Protein AF-A0A133ZDY9-F1 (afdb_monomer)

pLDDT: mean 77.93, std 20.75, range [31.44, 96.62]

Radius of gyration: 23.64 Å; Cα contacts (8 Å, |Δi|>4): 27; chains: 1; bounding box: 68×59×55 Å

Secondary structure (DSSP, 8-state):
---------------S---S-PPP----HHHHHHHHHHHTT-----HHHHHHHHHHHHHHHHHHHHHHHHHHHHHHHHHHHHHHHHHHTT--S--HHHHHHHHHHHHHH--SSS-HHHHHHHHHHHHHHHHH-

Solvent-accessible surface area (backbone atoms only — not comparable to full-atom values): 8402 Å² total; per-residue (Å²): 134,87,87,86,83,78,83,81,91,76,83,85,90,82,85,84,75,94,73,91,72,89,75,73,86,74,80,58,64,75,58,49,57,55,51,51,32,46,74,70,64,77,49,83,73,56,75,68,56,50,54,52,49,52,53,54,52,47,54,52,47,55,53,50,52,55,51,48,54,51,52,51,50,53,54,33,52,53,47,51,53,50,48,56,51,30,58,76,67,75,45,72,91,75,56,70,69,62,52,50,55,49,51,53,50,52,63,74,67,63,85,60,95,65,54,70,69,57,49,50,52,54,51,51,50,52,54,50,53,44,73,75,107

Sequence (133 aa):
MAVQHTDKTQQNDACTGEACAPRPYTKNEHDAALRDAVVAGTSTPDAATCQQLLATWRESIDTIDTQLVYLLGERCRFSLAIRAIKQQLEQGIFDAAREEEIFEHIAAVNNTPFDATQLESIFKAILRASKEA

Mean predicted aligned error: 11.65 Å

Structure (mmCIF, N/CA/C/O backbone):
data_AF-A0A133ZDY9-F1
#
_entry.id   AF-A0A133ZDY9-F1
#
loop_
_atom_site.group_PDB
_atom_site.id
_atom_site.type_symbol
_atom_site.label_atom_id
_atom_site.label_alt_id
_atom_site.label_comp_id
_atom_site.label_asym_id
_atom_site.label_entity_id
_atom_site.label_seq_id
_atom_site.pdbx_PDB_ins_code
_atom_site.Cartn_x
_atom_site.Cartn_y
_atom_site.Cartn_z
_atom_site.occupancy
_atom_site.B_iso_or_equiv
_atom_site.auth_seq_id
_atom_site.auth_comp_id
_atom_site.auth_asym_id
_atom_site.auth_atom_id
_atom_site.pdbx_PDB_model_num
ATOM 1 N N . MET A 1 1 ? -48.855 -48.300 1.718 1.00 41.94 1 MET A N 1
ATOM 2 C CA . MET A 1 1 ? -48.929 -47.174 0.764 1.00 41.94 1 MET A CA 1
ATOM 3 C C . MET A 1 1 ? -47.642 -46.385 0.905 1.00 41.94 1 MET A C 1
ATOM 5 O O . MET A 1 1 ? -47.309 -45.997 2.015 1.00 41.94 1 MET A O 1
ATOM 9 N N . ALA A 1 2 ? -46.853 -46.326 -0.166 1.00 38.53 2 ALA A N 1
ATOM 10 C CA . ALA A 1 2 ? -45.474 -45.856 -0.149 1.00 38.53 2 ALA A CA 1
ATOM 11 C C . ALA A 1 2 ? -45.410 -44.323 -0.095 1.00 38.53 2 ALA A C 1
ATOM 13 O O . ALA A 1 2 ? -46.000 -43.652 -0.937 1.00 38.53 2 ALA A O 1
ATOM 14 N N . VAL A 1 3 ? -44.672 -43.787 0.877 1.00 41.19 3 VAL A N 1
ATOM 15 C CA . VAL A 1 3 ? -44.259 -42.381 0.898 1.00 41.19 3 VAL A CA 1
ATOM 16 C C . VAL A 1 3 ? -42.945 -42.304 0.130 1.00 41.19 3 VAL A C 1
ATOM 18 O O . VAL A 1 3 ? -41.902 -42.713 0.630 1.00 41.19 3 VAL A O 1
ATOM 21 N N . GLN A 1 4 ? -43.009 -41.837 -1.114 1.00 36.59 4 GLN A N 1
ATOM 22 C CA . GLN A 1 4 ? -41.829 -41.438 -1.871 1.00 36.59 4 GLN A CA 1
ATOM 23 C C . GLN A 1 4 ? -41.676 -39.924 -1.719 1.00 36.59 4 GLN A C 1
ATOM 25 O O . GLN A 1 4 ? -42.421 -39.140 -2.300 1.00 36.59 4 GLN A O 1
ATOM 30 N N . HIS A 1 5 ? -40.728 -39.521 -0.881 1.00 40.75 5 HIS A N 1
ATOM 31 C CA . HIS A 1 5 ? -40.105 -38.205 -0.922 1.00 40.75 5 HIS A CA 1
ATOM 32 C C . HIS A 1 5 ? -38.621 -38.451 -1.141 1.00 40.75 5 HIS A C 1
ATOM 34 O O . HIS A 1 5 ? -37.904 -38.803 -0.213 1.00 40.75 5 HIS A O 1
ATOM 40 N N . THR A 1 6 ? -38.175 -38.297 -2.380 1.00 39.22 6 THR A N 1
ATOM 41 C CA . THR A 1 6 ? -36.838 -37.769 -2.642 1.00 39.22 6 THR A CA 1
ATOM 42 C C . THR A 1 6 ? -36.980 -36.782 -3.784 1.00 39.22 6 THR A C 1
ATOM 44 O O . THR A 1 6 ? -37.444 -37.107 -4.877 1.00 39.22 6 THR A O 1
ATOM 47 N N . ASP A 1 7 ? -36.705 -35.542 -3.409 1.00 36.34 7 ASP A N 1
ATOM 48 C CA . ASP A 1 7 ? -36.753 -34.335 -4.206 1.00 36.34 7 ASP A CA 1
ATOM 49 C C . ASP A 1 7 ? -35.727 -34.423 -5.340 1.00 36.34 7 ASP A C 1
ATOM 51 O O . ASP A 1 7 ? -34.602 -34.896 -5.151 1.00 36.34 7 ASP A O 1
ATOM 55 N N . LYS A 1 8 ? -36.149 -34.025 -6.538 1.00 36.38 8 LYS A N 1
ATOM 56 C CA . LYS A 1 8 ? -35.326 -34.056 -7.743 1.00 36.38 8 LYS A CA 1
ATOM 57 C C . LYS A 1 8 ? -34.408 -32.845 -7.712 1.00 36.38 8 LYS A C 1
ATOM 59 O O . LYS A 1 8 ? -34.815 -31.731 -8.020 1.00 36.38 8 LYS A O 1
ATOM 64 N N . THR A 1 9 ? -33.145 -33.090 -7.405 1.00 40.62 9 THR A N 1
ATOM 65 C CA . THR A 1 9 ? -32.047 -32.150 -7.613 1.00 40.62 9 THR A CA 1
ATOM 66 C C . THR A 1 9 ? -31.884 -31.867 -9.107 1.00 40.62 9 THR A C 1
ATOM 68 O O . THR A 1 9 ? -31.185 -32.599 -9.799 1.00 40.62 9 THR A O 1
ATOM 71 N N . GLN A 1 10 ? -32.525 -30.813 -9.615 1.00 41.53 10 GLN A N 1
ATOM 72 C CA . GLN A 1 10 ? -32.032 -30.039 -10.757 1.00 41.53 10 GLN A CA 1
ATOM 73 C C . GLN A 1 10 ? -32.850 -28.753 -10.917 1.00 41.53 10 GLN A C 1
ATOM 75 O O . GLN A 1 10 ? -34.033 -28.836 -11.220 1.00 41.53 10 GLN A O 1
ATOM 80 N N . GLN A 1 11 ? -32.226 -27.587 -10.718 1.00 34.94 11 GLN A N 1
ATOM 81 C CA . GLN A 1 11 ? -32.153 -26.526 -11.731 1.00 34.94 11 GLN A CA 1
ATOM 82 C C . GLN A 1 11 ? -31.288 -25.375 -11.188 1.00 34.94 11 GLN A C 1
ATOM 84 O O . GLN A 1 11 ? -31.630 -24.730 -10.200 1.00 34.94 11 GLN A O 1
ATOM 89 N N . ASN A 1 12 ? -30.159 -25.145 -11.852 1.00 35.47 12 ASN A N 1
ATOM 90 C CA . ASN A 1 12 ? -29.359 -23.932 -11.731 1.00 35.47 12 ASN A CA 1
ATOM 91 C C . ASN A 1 12 ? -29.876 -22.889 -12.743 1.00 35.47 12 ASN A C 1
ATOM 93 O O . ASN A 1 12 ? -30.615 -23.251 -13.658 1.00 35.47 12 ASN A O 1
ATOM 97 N N . ASP A 1 13 ? -29.378 -21.656 -12.597 1.00 33.06 13 ASP A N 1
ATOM 98 C CA . ASP A 1 13 ? -29.515 -20.465 -13.460 1.00 33.06 13 ASP A CA 1
ATOM 99 C C . ASP A 1 13 ? -30.714 -19.554 -13.151 1.00 33.06 13 ASP A C 1
ATOM 101 O O . ASP A 1 13 ? -31.843 -20.007 -13.027 1.00 33.06 13 ASP A O 1
ATOM 105 N N . ALA A 1 14 ? -30.592 -18.231 -13.053 1.00 34.59 14 ALA A N 1
ATOM 106 C CA . ALA A 1 14 ? -29.473 -17.290 -13.069 1.00 34.59 14 ALA A CA 1
ATOM 107 C C . ALA A 1 14 ? -30.055 -15.910 -12.671 1.00 34.59 14 ALA A C 1
ATOM 109 O O . ALA A 1 14 ? -31.271 -15.726 -12.655 1.00 34.59 14 ALA A O 1
ATOM 110 N N . CYS A 1 15 ? -29.173 -14.939 -12.425 1.00 34.34 15 CYS A N 1
ATOM 111 C CA . CYS A 1 15 ? -29.439 -13.502 -12.256 1.00 34.34 15 CYS A CA 1
ATOM 112 C C . CYS A 1 15 ? -29.826 -12.997 -10.855 1.00 34.34 15 CYS A C 1
ATOM 114 O O . CYS A 1 15 ? -30.960 -12.605 -10.596 1.00 34.34 15 CYS A O 1
ATOM 116 N N . THR A 1 16 ? -28.801 -12.771 -10.027 1.00 31.44 16 THR A N 1
ATOM 117 C CA . THR A 1 16 ? -28.751 -11.573 -9.171 1.00 31.44 16 THR A CA 1
ATOM 118 C C . THR A 1 16 ? -27.417 -10.851 -9.364 1.00 31.44 16 THR A C 1
ATOM 120 O O . THR A 1 16 ? -26.416 -11.207 -8.754 1.00 31.44 16 THR A O 1
ATOM 123 N N . GLY A 1 17 ? -27.428 -9.843 -10.241 1.00 34.88 17 GLY A N 1
ATOM 124 C CA . GLY A 1 17 ? -26.593 -8.643 -10.136 1.00 34.88 17 GLY A CA 1
ATOM 125 C C . GLY A 1 17 ? -25.074 -8.810 -10.176 1.00 34.88 17 GLY A C 1
ATOM 126 O O . GLY A 1 17 ? -24.400 -8.465 -9.212 1.00 34.88 17 GLY A O 1
ATOM 127 N N . GLU A 1 18 ? -24.518 -9.206 -11.321 1.00 41.38 18 GLU A N 1
ATOM 128 C CA . GLU A 1 18 ? -23.157 -8.799 -11.691 1.00 41.38 18 GLU A CA 1
ATOM 129 C C . GLU A 1 18 ? -23.152 -7.302 -12.028 1.00 41.38 18 GLU A C 1
ATOM 131 O O . GLU A 1 18 ? -23.325 -6.900 -13.175 1.00 41.38 18 GLU A O 1
ATOM 136 N N . ALA A 1 19 ? -22.982 -6.456 -11.016 1.00 46.28 19 ALA A N 1
ATOM 137 C CA . ALA A 1 19 ? -22.595 -5.068 -11.216 1.00 46.28 19 ALA A CA 1
ATOM 138 C C . ALA A 1 19 ? -21.772 -4.578 -10.019 1.00 46.28 19 ALA A C 1
ATOM 140 O O . ALA A 1 19 ? -22.228 -4.637 -8.881 1.00 46.28 19 ALA A O 1
ATOM 141 N N . CYS A 1 20 ? -20.598 -4.018 -10.330 1.00 40.88 20 CYS A N 1
ATOM 142 C CA . CYS A 1 20 ? -19.741 -3.206 -9.458 1.00 40.88 20 CYS A CA 1
ATOM 143 C C . CYS A 1 20 ? -18.645 -3.926 -8.642 1.00 40.88 20 CYS A C 1
ATOM 145 O O . CYS A 1 20 ? -18.591 -3.800 -7.427 1.00 40.88 20 CYS A O 1
ATOM 147 N N . ALA A 1 21 ? -17.717 -4.613 -9.316 1.00 44.31 21 ALA A N 1
ATOM 148 C CA . ALA A 1 21 ? -16.303 -4.644 -8.911 1.00 44.31 21 ALA A CA 1
ATOM 149 C C . ALA A 1 21 ? -15.444 -5.165 -10.081 1.00 44.31 21 ALA A C 1
ATOM 151 O O . ALA A 1 21 ? -15.816 -6.183 -10.675 1.00 44.31 21 ALA A O 1
ATOM 152 N N . PRO A 1 22 ? -14.309 -4.534 -10.441 1.00 46.97 22 PRO A N 1
ATOM 153 C CA . PRO A 1 22 ? -13.343 -5.190 -11.316 1.00 46.97 22 PRO A CA 1
ATOM 154 C C . PRO A 1 22 ? -12.856 -6.484 -10.637 1.00 46.97 22 PRO A C 1
ATOM 156 O O . PRO A 1 22 ? -12.295 -6.455 -9.542 1.00 46.97 22 PRO A O 1
ATOM 159 N N . ARG A 1 23 ? -13.128 -7.633 -11.269 1.00 44.25 23 ARG A N 1
ATOM 160 C CA . ARG A 1 23 ? -12.601 -8.954 -10.880 1.00 44.25 23 ARG A CA 1
ATOM 161 C C . ARG A 1 23 ? -11.057 -8.955 -10.959 1.00 44.25 23 ARG A C 1
ATOM 163 O O . ARG A 1 23 ? -10.497 -8.155 -11.707 1.00 44.25 23 ARG A O 1
ATOM 170 N N . PRO A 1 24 ? -10.373 -9.799 -10.159 1.00 45.81 24 PRO A N 1
ATOM 171 C CA . PRO A 1 24 ? -9.013 -9.554 -9.688 1.00 45.81 24 PRO A CA 1
ATOM 172 C C . PRO A 1 24 ? -7.986 -9.591 -10.814 1.00 45.81 24 PRO A C 1
ATOM 174 O O . PRO A 1 24 ? -8.145 -10.340 -11.775 1.00 45.81 24 PRO A O 1
ATOM 177 N N . TYR A 1 25 ? -6.924 -8.803 -10.624 1.00 50.31 25 TYR A N 1
ATOM 178 C CA . TYR A 1 25 ? -5.672 -8.789 -11.378 1.00 50.31 25 TYR A CA 1
ATOM 179 C C . TYR A 1 25 ? -5.371 -10.152 -12.021 1.00 50.31 25 TYR A C 1
ATOM 181 O O . TYR A 1 25 ? -4.896 -11.084 -11.365 1.00 50.31 25 TYR A O 1
ATOM 189 N N . THR A 1 26 ? -5.694 -10.291 -13.309 1.00 46.59 26 THR A N 1
ATOM 190 C CA . THR A 1 26 ? -5.331 -11.478 -14.075 1.00 46.59 26 THR A CA 1
ATOM 191 C C . THR A 1 26 ? -3.823 -11.446 -14.206 1.00 46.59 26 THR A C 1
ATOM 193 O O . THR A 1 26 ? -3.276 -10.546 -14.844 1.00 46.59 26 THR A O 1
ATOM 196 N N . LYS A 1 27 ? -3.139 -12.408 -13.583 1.00 46.50 27 LYS A N 1
ATOM 197 C CA . LYS A 1 27 ? -1.746 -12.699 -13.903 1.00 46.50 27 LYS A CA 1
ATOM 198 C C . LYS A 1 27 ? -1.684 -12.939 -15.412 1.00 46.50 27 LYS A C 1
ATOM 200 O O . LYS A 1 27 ? -2.041 -14.016 -15.873 1.00 46.50 27 LYS A O 1
ATOM 205 N N . ASN A 1 28 ? -1.275 -11.944 -16.191 1.00 48.59 28 ASN A N 1
ATOM 206 C CA . ASN A 1 28 ? -0.873 -12.191 -17.566 1.00 48.59 28 ASN A CA 1
ATOM 207 C C . ASN A 1 28 ? 0.520 -12.823 -17.471 1.00 48.59 28 ASN A C 1
ATOM 209 O O . ASN A 1 28 ? 1.544 -12.144 -17.510 1.00 48.59 28 ASN A O 1
ATOM 213 N N . GLU A 1 29 ? 0.548 -14.129 -17.192 1.00 49.84 29 GLU A N 1
ATOM 214 C CA . GLU A 1 29 ? 1.764 -14.889 -16.862 1.00 49.84 29 GLU A CA 1
ATOM 215 C C . GLU A 1 29 ? 2.803 -14.823 -17.994 1.00 49.84 29 GLU A C 1
ATOM 217 O O . GLU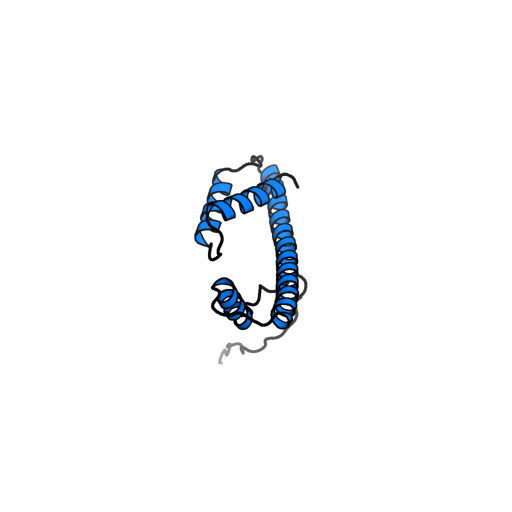 A 1 29 ? 4.005 -14.840 -17.738 1.00 49.84 29 GLU A O 1
ATOM 222 N N . HIS A 1 30 ? 2.343 -14.643 -19.236 1.00 49.44 30 HIS A N 1
ATOM 223 C CA . HIS A 1 30 ? 3.192 -14.474 -20.415 1.00 49.44 30 HIS A CA 1
ATOM 224 C C . HIS A 1 30 ? 3.990 -13.154 -20.413 1.00 49.44 30 HIS A C 1
ATOM 226 O O . HIS A 1 30 ? 5.145 -13.150 -20.837 1.00 49.44 30 HIS A O 1
ATOM 232 N N . ASP A 1 31 ? 3.435 -12.060 -19.877 1.00 61.53 31 ASP A N 1
ATOM 233 C CA . ASP A 1 31 ? 4.123 -10.759 -19.798 1.00 61.53 31 ASP A CA 1
ATOM 234 C C . ASP A 1 31 ? 5.086 -10.684 -18.605 1.00 61.53 31 ASP A C 1
ATOM 236 O O . ASP A 1 31 ? 6.036 -9.898 -18.609 1.00 61.53 31 ASP A O 1
ATOM 240 N N . ALA A 1 32 ? 4.846 -11.498 -17.570 1.00 70.44 32 ALA A N 1
ATOM 241 C CA . ALA A 1 32 ? 5.687 -11.555 -16.379 1.00 70.44 32 ALA A CA 1
ATOM 242 C C . ALA A 1 32 ? 7.094 -12.072 -16.712 1.00 70.44 32 ALA A C 1
ATOM 244 O O . ALA A 1 32 ? 8.076 -11.433 -16.352 1.00 70.44 32 ALA A O 1
ATOM 245 N N . ALA A 1 33 ? 7.201 -13.146 -17.501 1.00 74.56 33 ALA A N 1
ATOM 246 C CA . ALA A 1 33 ? 8.493 -13.721 -17.878 1.00 74.56 33 ALA A CA 1
ATOM 247 C C . ALA A 1 33 ? 9.370 -12.753 -18.695 1.00 74.56 33 ALA A C 1
ATOM 249 O O . ALA A 1 33 ? 10.575 -12.665 -18.463 1.00 74.56 33 ALA A O 1
ATOM 250 N N . LEU A 1 34 ? 8.778 -11.999 -19.632 1.00 78.38 34 LEU A N 1
ATOM 251 C CA . LEU A 1 34 ? 9.511 -10.995 -20.412 1.00 78.38 34 LEU A CA 1
ATOM 252 C C . LEU A 1 34 ? 9.949 -9.815 -19.537 1.00 78.38 34 LEU A C 1
ATOM 254 O O . LEU A 1 34 ? 11.078 -9.343 -19.655 1.00 78.38 34 LEU A O 1
ATOM 258 N N . ARG A 1 35 ? 9.075 -9.352 -18.637 1.00 84.75 35 ARG A N 1
ATOM 259 C CA . ARG A 1 35 ? 9.400 -8.303 -17.664 1.00 84.75 35 ARG A CA 1
ATOM 260 C C . ARG A 1 35 ? 10.576 -8.718 -16.782 1.00 84.75 35 ARG A C 1
ATO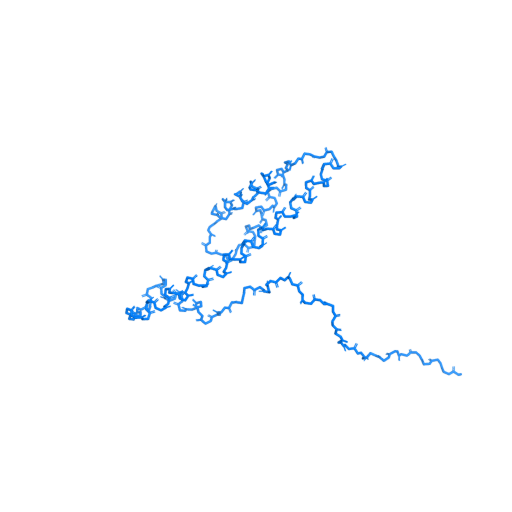M 262 O O . ARG A 1 35 ? 11.528 -7.953 -16.653 1.00 84.75 35 ARG A O 1
ATOM 269 N N . ASP A 1 36 ? 10.544 -9.938 -16.253 1.00 83.88 36 ASP A N 1
ATOM 270 C CA . ASP A 1 36 ? 11.602 -10.487 -15.403 1.00 83.88 36 ASP A CA 1
ATOM 271 C C . ASP A 1 36 ? 12.921 -10.641 -16.175 1.00 83.88 36 ASP A C 1
ATOM 273 O O . ASP A 1 36 ? 13.983 -10.270 -15.674 1.00 83.88 36 ASP A O 1
ATOM 277 N N . ALA A 1 37 ? 12.866 -11.108 -17.428 1.00 82.25 37 ALA A N 1
ATOM 278 C CA . ALA A 1 37 ? 14.040 -11.243 -18.291 1.00 82.25 37 ALA A CA 1
ATOM 279 C C . ALA A 1 37 ? 14.708 -9.894 -18.613 1.00 82.25 37 ALA A C 1
ATOM 281 O O . ALA A 1 37 ? 15.943 -9.811 -18.623 1.00 82.25 37 ALA A O 1
ATOM 282 N N . VAL A 1 38 ? 13.907 -8.841 -18.835 1.00 85.00 38 VAL A N 1
ATOM 283 C CA . VAL A 1 38 ? 14.385 -7.466 -19.054 1.00 85.00 38 VAL A CA 1
ATOM 284 C C . VAL A 1 38 ? 15.005 -6.894 -17.778 1.00 85.00 38 VAL A C 1
ATOM 286 O O . VAL A 1 38 ? 16.089 -6.319 -17.848 1.00 85.00 38 VAL A O 1
ATOM 289 N N . VAL A 1 39 ? 14.385 -7.100 -16.610 1.00 84.56 39 VAL A N 1
ATOM 290 C CA . VAL A 1 39 ? 14.948 -6.681 -15.311 1.00 84.56 39 VAL A CA 1
ATOM 291 C C . VAL A 1 39 ? 16.274 -7.392 -15.023 1.00 84.56 39 VAL A C 1
ATOM 293 O O . VAL A 1 39 ? 17.225 -6.762 -14.566 1.00 84.56 39 VAL A O 1
ATOM 296 N N . ALA A 1 40 ? 16.372 -8.684 -15.343 1.00 83.69 40 ALA A N 1
ATOM 297 C CA . ALA A 1 40 ? 17.595 -9.470 -15.195 1.00 83.69 40 ALA A CA 1
ATOM 298 C C . ALA A 1 40 ? 18.675 -9.150 -16.253 1.00 83.69 40 ALA A C 1
ATOM 300 O O . ALA A 1 40 ? 19.776 -9.695 -16.182 1.00 83.69 40 ALA A O 1
ATOM 301 N N . GLY A 1 41 ? 18.378 -8.309 -17.254 1.00 80.75 41 GLY A N 1
ATOM 302 C CA . GLY A 1 41 ? 19.303 -7.963 -18.341 1.00 80.75 41 GLY A CA 1
ATOM 303 C C . GLY A 1 41 ? 19.607 -9.115 -19.308 1.00 80.75 41 GLY A C 1
ATOM 304 O O . GLY A 1 41 ? 20.545 -9.033 -20.095 1.00 80.75 41 GLY A O 1
ATOM 305 N N . THR A 1 42 ? 18.824 -10.195 -19.256 1.00 76.06 42 THR A N 1
ATOM 306 C CA . THR A 1 42 ? 19.022 -11.413 -20.069 1.00 76.06 42 THR A CA 1
ATOM 307 C C . THR A 1 42 ? 18.398 -11.317 -21.463 1.00 76.06 42 THR A C 1
ATOM 309 O O . THR A 1 42 ? 18.681 -12.142 -22.330 1.00 76.06 42 THR A O 1
ATOM 312 N N . SER A 1 43 ? 17.594 -10.280 -21.703 1.00 73.88 43 SER A N 1
ATOM 313 C CA . SER A 1 43 ? 17.038 -9.930 -23.007 1.00 73.88 43 SER A CA 1
ATOM 314 C C . SER A 1 43 ? 17.276 -8.451 -23.303 1.00 73.88 43 SER A C 1
ATOM 316 O O . SER A 1 43 ? 16.874 -7.595 -22.516 1.00 73.88 43 SER A O 1
ATOM 318 N N . THR A 1 44 ? 17.873 -8.144 -24.455 1.00 75.25 44 THR A N 1
ATOM 319 C CA . THR A 1 44 ? 18.011 -6.776 -24.978 1.00 75.25 44 THR A CA 1
ATOM 320 C C . THR A 1 44 ? 17.210 -6.651 -26.277 1.00 75.25 44 THR A C 1
ATOM 322 O O . THR A 1 44 ? 17.731 -7.013 -27.337 1.00 75.25 44 THR A O 1
ATOM 325 N N . PRO A 1 45 ? 15.940 -6.200 -26.218 1.00 80.19 45 PRO A N 1
ATOM 326 C CA . PRO A 1 45 ? 15.150 -5.934 -27.415 1.00 80.19 45 PRO A CA 1
ATOM 327 C C . PRO A 1 45 ? 15.743 -4.773 -28.222 1.00 80.19 45 PRO A C 1
ATOM 329 O O . PRO A 1 45 ? 16.514 -3.962 -27.703 1.00 80.19 45 PRO A O 1
ATOM 332 N N . ASP A 1 46 ? 15.350 -4.660 -29.490 1.00 89.69 46 ASP A N 1
ATOM 333 C CA . ASP A 1 46 ? 15.666 -3.476 -30.286 1.00 89.69 46 ASP A CA 1
ATOM 334 C C . ASP A 1 46 ? 14.955 -2.212 -29.749 1.00 89.69 46 ASP A C 1
ATOM 336 O O . ASP A 1 46 ? 14.054 -2.264 -28.905 1.00 89.69 46 ASP A O 1
ATOM 340 N N . ALA A 1 47 ? 15.380 -1.039 -30.226 1.00 88.50 47 ALA A N 1
ATOM 341 C CA . ALA A 1 47 ? 14.856 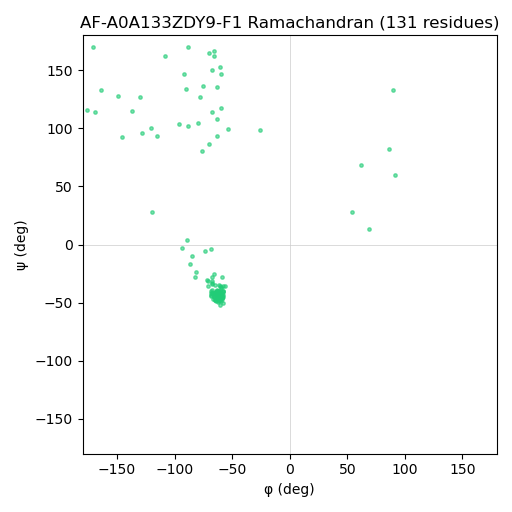0.237 -29.738 1.00 88.50 47 ALA A CA 1
ATOM 342 C C . ALA A 1 47 ? 13.344 0.404 -29.989 1.00 88.50 47 ALA A C 1
ATOM 344 O O . ALA A 1 47 ? 12.652 0.992 -29.158 1.00 88.50 47 ALA A O 1
ATOM 345 N N . ALA A 1 48 ? 12.830 -0.123 -31.105 1.00 88.75 48 ALA A N 1
ATOM 346 C CA . ALA A 1 48 ? 11.412 -0.045 -31.451 1.00 88.75 48 ALA A CA 1
ATOM 347 C C . ALA A 1 48 ? 10.555 -0.899 -30.500 1.00 88.75 48 ALA A C 1
ATOM 349 O O . ALA A 1 48 ? 9.556 -0.421 -29.963 1.00 88.75 48 ALA A O 1
ATOM 350 N N . THR A 1 49 ? 10.996 -2.123 -30.210 1.00 88.31 49 THR A N 1
ATOM 351 C CA . THR A 1 49 ? 10.339 -3.034 -29.268 1.00 88.31 49 THR A CA 1
ATOM 352 C C . THR A 1 49 ? 10.369 -2.466 -27.854 1.00 88.31 49 THR A C 1
ATOM 354 O O . THR A 1 49 ? 9.352 -2.485 -27.166 1.00 88.31 49 THR A O 1
ATOM 357 N N . CYS A 1 50 ? 11.491 -1.879 -27.423 1.00 88.12 50 CYS A N 1
ATOM 358 C CA . CYS A 1 50 ? 11.581 -1.205 -26.126 1.00 88.12 50 CYS A CA 1
ATOM 359 C C . CYS A 1 50 ? 10.556 -0.066 -25.983 1.00 88.12 50 CYS A C 1
ATOM 361 O O . CYS A 1 50 ? 9.945 0.075 -24.924 1.00 88.12 50 CYS A O 1
ATOM 363 N N . GLN A 1 51 ? 10.332 0.729 -27.037 1.00 87.75 51 GLN A N 1
ATOM 364 C CA . GLN A 1 51 ? 9.318 1.792 -27.020 1.00 87.75 51 GLN A CA 1
ATOM 365 C C . GLN A 1 51 ? 7.897 1.230 -26.898 1.00 87.75 51 GLN A C 1
ATOM 367 O O . GLN A 1 51 ? 7.098 1.749 -26.117 1.00 87.75 51 GLN A O 1
ATOM 372 N N . GLN A 1 52 ? 7.592 0.151 -27.619 1.00 87.06 52 GLN A N 1
ATOM 373 C CA . GLN A 1 52 ? 6.288 -0.505 -27.547 1.00 87.06 52 GLN A CA 1
ATOM 374 C C . GLN A 1 52 ? 6.041 -1.167 -26.180 1.00 87.06 52 GLN A C 1
ATOM 376 O O . GLN A 1 52 ? 4.956 -1.024 -25.611 1.00 87.06 52 GLN A O 1
ATOM 381 N N . LEU A 1 53 ? 7.051 -1.837 -25.616 1.00 88.62 53 LEU A N 1
ATOM 382 C CA . LEU A 1 53 ? 6.984 -2.428 -24.276 1.00 88.62 53 LEU A CA 1
ATOM 383 C C . LEU A 1 53 ? 6.787 -1.360 -23.201 1.00 88.62 53 LEU A C 1
ATOM 385 O O . LEU A 1 53 ? 5.948 -1.532 -22.323 1.00 88.62 53 LEU A O 1
ATOM 389 N N . LEU A 1 54 ? 7.498 -0.231 -23.296 1.00 88.75 54 LEU A N 1
ATOM 390 C CA . LEU A 1 54 ? 7.339 0.881 -22.360 1.00 88.75 54 LEU A CA 1
ATOM 391 C C . LEU A 1 54 ? 5.901 1.411 -22.341 1.00 88.75 54 LEU A C 1
ATOM 393 O O . LEU A 1 54 ? 5.355 1.636 -21.263 1.00 88.75 54 LEU A O 1
ATOM 397 N N . ALA A 1 55 ? 5.295 1.618 -23.514 1.00 88.31 55 ALA A N 1
ATOM 398 C CA . ALA A 1 55 ? 3.904 2.059 -23.610 1.00 88.31 55 ALA A CA 1
ATOM 399 C C . ALA A 1 55 ? 2.950 1.028 -22.981 1.00 88.31 55 ALA A C 1
ATOM 401 O O . ALA A 1 55 ? 2.170 1.369 -22.097 1.00 88.31 55 ALA A O 1
ATOM 402 N N . THR A 1 56 ? 3.107 -0.245 -23.348 1.00 87.00 56 THR A N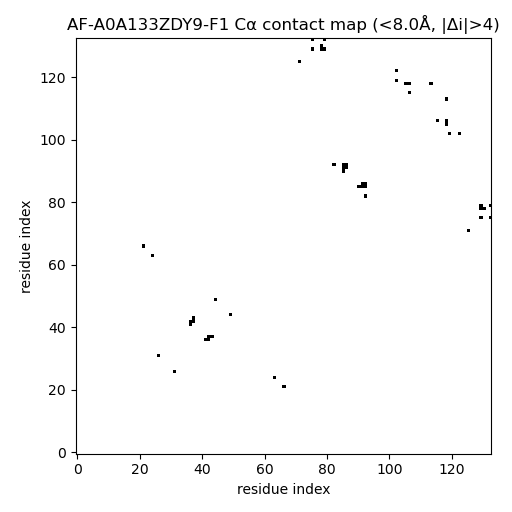 1
ATOM 403 C CA . THR A 1 56 ? 2.265 -1.352 -22.859 1.00 87.00 56 THR A CA 1
ATOM 404 C C . THR A 1 56 ? 2.349 -1.518 -21.338 1.00 87.00 56 THR A C 1
ATOM 406 O O . THR A 1 56 ? 1.343 -1.700 -20.650 1.00 87.00 56 THR A O 1
ATOM 409 N N . TRP A 1 57 ? 3.555 -1.443 -20.772 1.00 89.88 57 TRP A N 1
ATOM 410 C CA . TRP A 1 57 ? 3.747 -1.582 -19.329 1.00 89.88 57 TRP A CA 1
ATOM 411 C C . TRP A 1 57 ? 3.234 -0.371 -18.553 1.00 89.88 57 TRP A C 1
ATOM 413 O O . TRP A 1 57 ? 2.752 -0.546 -17.438 1.00 89.88 57 TRP A O 1
ATOM 423 N N . ARG A 1 58 ? 3.273 0.836 -19.130 1.00 91.25 58 ARG A N 1
ATOM 424 C CA . ARG A 1 58 ? 2.646 2.021 -18.523 1.00 91.25 58 ARG A CA 1
ATOM 425 C C . ARG A 1 58 ? 1.129 1.896 -18.468 1.00 91.25 58 ARG A C 1
ATOM 427 O O . ARG A 1 58 ? 0.568 2.087 -17.400 1.00 91.25 58 ARG A O 1
ATOM 434 N N . GLU A 1 59 ? 0.487 1.459 -19.547 1.00 88.25 59 GLU A N 1
ATOM 435 C CA . GLU A 1 59 ? -0.961 1.189 -19.542 1.00 88.25 59 GLU A CA 1
ATOM 436 C C . GLU A 1 59 ? -1.341 0.104 -18.518 1.00 88.25 59 GLU A C 1
ATOM 438 O O . GLU A 1 59 ? -2.375 0.180 -17.846 1.00 88.25 59 GLU A O 1
ATOM 443 N N . SER A 1 60 ? -0.469 -0.896 -18.351 1.00 87.44 60 SER A N 1
ATOM 444 C CA . SER A 1 60 ? -0.632 -1.921 -17.316 1.00 87.44 60 SER A CA 1
ATOM 445 C C . SER A 1 60 ? -0.553 -1.322 -15.905 1.00 87.44 60 SER A C 1
ATOM 447 O O . SER A 1 60 ? -1.348 -1.700 -15.046 1.00 87.44 60 SER A O 1
ATOM 449 N N . ILE A 1 61 ? 0.367 -0.380 -15.664 1.00 88.69 61 ILE A N 1
ATOM 450 C CA . ILE A 1 61 ? 0.472 0.355 -14.392 1.00 88.69 61 ILE A CA 1
ATOM 451 C C . ILE A 1 61 ? -0.780 1.203 -14.158 1.00 88.69 61 ILE A C 1
ATOM 453 O O . ILE A 1 61 ? -1.393 1.066 -13.107 1.00 88.69 61 ILE A O 1
ATOM 457 N N . ASP A 1 62 ? -1.229 1.983 -15.143 1.00 91.62 62 ASP A N 1
ATOM 458 C CA . ASP A 1 62 ? -2.423 2.834 -15.013 1.00 91.62 62 ASP A CA 1
ATOM 459 C C . ASP A 1 62 ? -3.679 2.012 -14.660 1.00 91.62 62 ASP A C 1
ATOM 461 O O . ASP A 1 62 ? -4.541 2.426 -13.872 1.00 91.62 62 ASP A O 1
ATOM 465 N N . THR A 1 63 ? -3.768 0.796 -15.206 1.00 88.81 63 THR A N 1
ATOM 466 C CA . THR A 1 63 ? -4.832 -0.159 -14.878 1.00 88.81 63 THR A CA 1
ATOM 467 C C . THR A 1 63 ? -4.752 -0.620 -13.420 1.00 88.81 63 THR A C 1
ATOM 469 O O . THR A 1 63 ? -5.776 -0.665 -12.734 1.00 88.81 63 THR A O 1
ATOM 472 N N . ILE A 1 64 ? -3.552 -0.947 -12.926 1.00 90.44 64 ILE A N 1
ATOM 473 C CA . ILE A 1 64 ? -3.325 -1.315 -11.519 1.00 90.44 64 ILE A CA 1
ATOM 474 C C . ILE A 1 64 ? -3.656 -0.135 -10.606 1.00 90.44 64 ILE A C 1
ATOM 476 O O . ILE A 1 64 ? -4.372 -0.313 -9.623 1.00 90.44 64 ILE A O 1
ATOM 480 N N . ASP A 1 65 ? -3.201 1.066 -10.944 1.00 93.44 65 ASP A N 1
ATOM 481 C CA . ASP A 1 65 ? -3.420 2.274 -10.150 1.00 93.44 65 ASP A CA 1
ATOM 482 C C . ASP A 1 65 ? -4.913 2.584 -10.013 1.00 93.44 65 ASP A C 1
ATOM 484 O O . ASP A 1 65 ? -5.399 2.881 -8.919 1.00 93.44 65 ASP A O 1
ATOM 488 N N . THR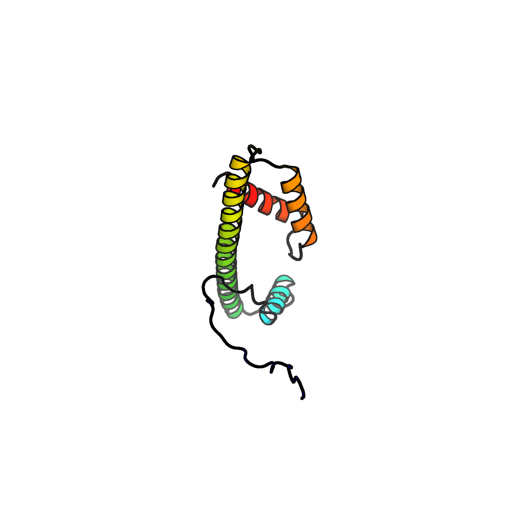 A 1 66 ? -5.679 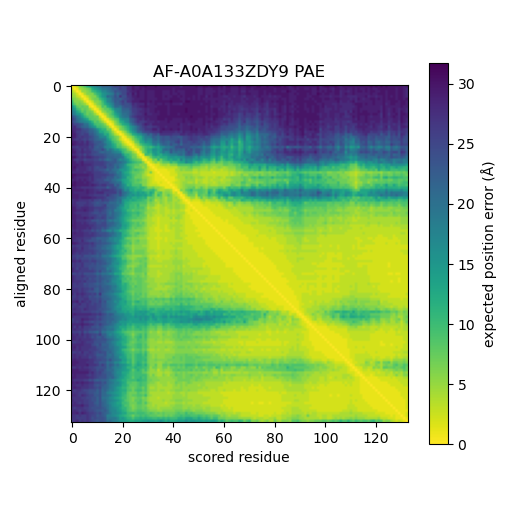2.405 -11.090 1.00 92.25 66 THR A N 1
ATOM 489 C CA . THR A 1 66 ? -7.144 2.522 -11.057 1.00 92.25 66 THR A CA 1
ATOM 490 C C . THR A 1 66 ? -7.768 1.535 -10.064 1.00 92.25 66 THR A C 1
ATOM 492 O O . THR A 1 66 ? -8.665 1.894 -9.294 1.00 92.25 66 THR A O 1
ATOM 495 N N . GLN A 1 67 ? -7.282 0.292 -10.032 1.00 91.12 67 GLN A N 1
ATOM 496 C CA . GLN A 1 67 ? -7.752 -0.718 -9.080 1.00 91.12 67 GLN A CA 1
ATOM 497 C C . GLN A 1 67 ? -7.338 -0.383 -7.643 1.00 91.12 67 GLN A C 1
ATOM 499 O O . GLN A 1 67 ? -8.150 -0.533 -6.729 1.00 91.12 67 GLN A O 1
ATOM 504 N N . LEU A 1 68 ? -6.114 0.110 -7.435 1.00 93.25 68 LEU A N 1
ATOM 505 C CA . LEU A 1 68 ? -5.639 0.552 -6.126 1.00 93.25 68 LEU A CA 1
ATOM 506 C C . LEU A 1 68 ? -6.522 1.671 -5.576 1.00 93.25 68 LEU A C 1
ATOM 508 O O . LEU A 1 68 ? -6.952 1.583 -4.429 1.00 93.25 68 LEU A O 1
ATOM 512 N N . VAL A 1 69 ? -6.862 2.677 -6.388 1.00 95.06 69 VAL A N 1
ATOM 513 C CA . VAL A 1 69 ? -7.764 3.766 -5.977 1.00 95.06 69 VAL A CA 1
ATOM 514 C C . VAL A 1 69 ? -9.123 3.222 -5.536 1.00 95.06 69 VAL A C 1
ATOM 516 O O . VAL A 1 69 ? -9.622 3.611 -4.478 1.00 95.06 69 VAL A O 1
ATOM 519 N N . TYR A 1 70 ? -9.703 2.289 -6.293 1.00 94.12 70 TYR A N 1
ATOM 520 C CA . TYR A 1 70 ? -10.975 1.665 -5.927 1.00 94.12 70 TYR A CA 1
ATOM 521 C C . TYR A 1 70 ? -10.883 0.894 -4.600 1.00 94.12 70 TYR A C 1
ATOM 523 O O . TYR A 1 70 ? -11.687 1.116 -3.694 1.00 94.12 70 TYR A O 1
ATOM 531 N N . LEU A 1 71 ? -9.868 0.039 -4.443 1.00 95.06 71 LEU A N 1
ATOM 532 C CA . LEU A 1 71 ? -9.662 -0.759 -3.230 1.00 95.06 71 LEU A CA 1
ATOM 533 C C . LEU A 1 71 ? -9.389 0.113 -1.998 1.00 95.06 71 LEU A C 1
ATOM 535 O O . LEU A 1 71 ? -9.905 -0.163 -0.913 1.00 95.06 71 LEU A O 1
ATOM 539 N N . LEU A 1 72 ? -8.605 1.182 -2.155 1.00 95.62 72 LEU A N 1
ATOM 540 C CA . LEU A 1 72 ? -8.353 2.161 -1.099 1.00 95.62 72 LEU A CA 1
ATOM 541 C C . LEU A 1 72 ? -9.637 2.895 -0.706 1.00 95.62 72 LEU A C 1
ATOM 543 O O . LEU A 1 72 ? -9.889 3.076 0.486 1.00 95.62 72 LEU A O 1
ATOM 547 N N . GLY A 1 73 ? -10.465 3.263 -1.687 1.00 94.38 73 GLY A N 1
ATOM 548 C CA . GLY A 1 73 ? -11.782 3.851 -1.459 1.00 94.38 73 GLY A CA 1
ATOM 549 C C . GLY A 1 73 ? -12.682 2.938 -0.628 1.00 94.38 73 GLY A C 1
ATOM 550 O O . GLY A 1 73 ? -13.197 3.356 0.411 1.00 94.38 73 GLY A O 1
ATOM 551 N N . GLU A 1 74 ? -12.808 1.670 -1.014 1.00 96.62 74 GLU A N 1
ATOM 552 C CA . GLU A 1 74 ? -13.605 0.686 -0.273 1.00 96.62 74 GLU A CA 1
ATOM 553 C C . GLU A 1 74 ? -13.068 0.466 1.149 1.00 96.62 74 GLU A C 1
ATOM 555 O O . GLU A 1 74 ? -13.818 0.533 2.128 1.00 96.62 74 GLU A O 1
ATOM 560 N N . ARG A 1 75 ? -11.748 0.313 1.304 1.00 96.12 75 ARG A N 1
ATOM 561 C CA . ARG A 1 75 ? -11.100 0.220 2.622 1.00 96.12 75 ARG A CA 1
ATOM 562 C C . ARG A 1 75 ? -11.384 1.453 3.493 1.00 96.12 75 ARG A C 1
ATOM 564 O O . ARG A 1 75 ? -11.605 1.322 4.702 1.00 96.12 75 ARG A O 1
ATOM 571 N N . CYS A 1 76 ? -11.387 2.648 2.903 1.00 95.12 76 CYS A N 1
ATOM 572 C CA . CYS A 1 76 ? -11.706 3.889 3.606 1.00 95.12 76 CYS A CA 1
ATOM 573 C C . CYS A 1 76 ? -13.166 3.901 4.077 1.00 95.12 76 CYS A C 1
ATOM 575 O O . CYS A 1 76 ? -13.433 4.243 5.228 1.00 95.12 76 CYS A O 1
ATOM 577 N N . ARG A 1 77 ? -14.115 3.450 3.246 1.00 95.44 77 ARG A N 1
ATOM 578 C CA . ARG A 1 77 ? -15.535 3.344 3.630 1.00 95.44 77 ARG A CA 1
ATOM 579 C C . ARG A 1 77 ? -15.743 2.414 4.823 1.00 95.44 77 ARG A C 1
ATOM 581 O O . ARG A 1 77 ? -16.478 2.774 5.741 1.00 95.44 77 ARG A O 1
ATOM 588 N N . PHE A 1 78 ? -15.056 1.271 4.861 1.00 95.31 78 PHE A N 1
ATOM 589 C CA . PHE A 1 78 ? -15.065 0.403 6.043 1.00 95.31 78 PHE A CA 1
ATOM 590 C C . PHE A 1 78 ? -14.486 1.104 7.275 1.00 95.31 78 PHE A C 1
ATOM 592 O O . PHE A 1 78 ? -15.050 0.995 8.362 1.00 95.31 78 PHE A O 1
ATOM 599 N N . SER A 1 79 ? -13.404 1.869 7.112 1.00 93.06 79 SER A N 1
ATOM 600 C CA . SER A 1 79 ? -12.794 2.628 8.214 1.00 93.06 79 SER A CA 1
ATOM 601 C C . SER A 1 79 ? -13.761 3.674 8.792 1.00 93.06 79 SER A C 1
ATOM 603 O O . SER A 1 79 ? -13.891 3.783 10.012 1.00 93.06 79 SER A O 1
ATOM 605 N N . LEU A 1 80 ? -14.506 4.382 7.936 1.00 92.75 80 LEU A N 1
ATOM 606 C CA . LEU A 1 80 ? -15.543 5.337 8.348 1.00 92.75 80 LEU A CA 1
ATOM 607 C C . LEU A 1 80 ? -16.729 4.649 9.040 1.00 92.75 80 LEU A C 1
ATOM 609 O O . LEU A 1 80 ? -17.207 5.134 10.065 1.00 92.75 80 LEU A O 1
ATOM 613 N N . ALA A 1 81 ? -17.176 3.500 8.529 1.00 94.69 81 ALA A N 1
ATOM 614 C CA . ALA A 1 81 ? -18.236 2.715 9.161 1.00 94.69 81 ALA A CA 1
ATOM 615 C C . ALA A 1 81 ? -17.823 2.225 10.562 1.00 94.69 81 ALA A C 1
ATOM 617 O O . ALA A 1 81 ? -18.584 2.366 11.518 1.00 94.69 81 ALA A O 1
ATOM 618 N N . ILE A 1 82 ? -16.590 1.725 10.711 1.00 92.62 82 ILE A N 1
ATOM 619 C CA . ILE A 1 82 ? -16.027 1.329 12.011 1.00 92.62 82 ILE A CA 1
ATOM 620 C C . ILE A 1 82 ? -15.967 2.529 12.957 1.00 92.62 82 ILE A C 1
ATOM 622 O O . ILE A 1 82 ? -16.331 2.398 14.123 1.00 92.62 82 ILE A O 1
ATOM 626 N N . ARG A 1 83 ? -15.551 3.707 12.476 1.00 90.56 83 ARG A N 1
ATOM 627 C CA . ARG A 1 83 ? -15.529 4.937 13.282 1.00 90.56 83 ARG A CA 1
ATOM 628 C C . ARG A 1 83 ? -16.918 5.290 13.815 1.00 90.56 83 ARG A C 1
ATOM 630 O O . ARG A 1 83 ? -17.034 5.593 14.999 1.00 90.56 83 ARG A O 1
ATOM 637 N N . ALA A 1 84 ? -17.954 5.212 12.979 1.00 91.81 84 ALA A N 1
ATOM 638 C CA . ALA A 1 84 ? -19.332 5.470 13.398 1.00 91.81 84 ALA A CA 1
ATOM 639 C C . ALA A 1 84 ? -19.792 4.489 14.493 1.00 91.81 84 ALA A C 1
ATOM 641 O O . ALA A 1 84 ? -20.392 4.906 15.481 1.00 91.81 84 ALA A O 1
ATOM 642 N N . ILE A 1 85 ? -19.442 3.205 14.370 1.00 93.56 85 ILE A N 1
ATOM 643 C CA . ILE A 1 85 ? -19.737 2.190 15.394 1.00 93.56 85 ILE A CA 1
ATOM 644 C C . ILE A 1 85 ? -18.953 2.466 16.685 1.00 93.56 85 ILE A C 1
ATOM 646 O O . ILE A 1 85 ? -19.534 2.470 17.765 1.00 93.56 85 ILE A O 1
ATOM 650 N N . LYS A 1 86 ? -17.648 2.755 16.605 1.00 89.00 86 LYS A N 1
ATOM 651 C CA . LYS A 1 86 ? -16.817 3.066 17.783 1.00 89.00 86 LYS A CA 1
ATOM 652 C C . LYS A 1 86 ? -17.334 4.287 18.547 1.00 89.00 86 LYS A C 1
ATOM 654 O O . LYS A 1 86 ? -17.323 4.275 19.773 1.00 89.00 86 LYS A O 1
ATOM 659 N N . GLN A 1 87 ? -17.850 5.296 17.842 1.00 88.19 87 GLN A N 1
ATOM 660 C CA . GLN A 1 87 ? -18.517 6.446 18.460 1.00 88.19 87 GLN A CA 1
ATOM 661 C C . GLN A 1 87 ? -19.775 6.041 19.237 1.00 88.19 87 GLN A C 1
ATOM 663 O O . GLN A 1 87 ? -19.990 6.549 20.333 1.00 88.19 87 GLN A O 1
ATOM 668 N N . GLN A 1 88 ? -20.577 5.108 18.713 1.00 91.38 88 GLN A N 1
ATOM 669 C CA . GLN A 1 88 ? -21.738 4.562 19.429 1.00 91.38 88 GLN A CA 1
ATOM 670 C C . GLN A 1 88 ? -21.344 3.724 20.652 1.00 91.38 88 GLN A C 1
ATOM 672 O O . GLN A 1 88 ? -22.112 3.641 21.604 1.00 91.38 88 GLN A O 1
ATOM 677 N N . LEU A 1 89 ? -20.158 3.112 20.627 1.00 91.38 89 LEU A N 1
ATOM 678 C CA . LEU A 1 89 ? -19.604 2.324 21.729 1.00 91.38 89 LEU A CA 1
ATOM 679 C C . LEU A 1 89 ? -18.785 3.160 22.730 1.00 91.38 89 LEU A C 1
ATOM 681 O O . LEU A 1 89 ? -18.178 2.581 23.627 1.00 91.38 89 LEU A O 1
ATOM 685 N N . GLU A 1 90 ? -18.720 4.488 22.562 1.00 86.81 90 GLU A N 1
ATOM 686 C CA . GLU A 1 90 ? -17.885 5.401 23.366 1.00 86.81 90 GLU A CA 1
ATOM 687 C C . GLU A 1 90 ? -16.394 4.997 23.404 1.00 86.81 90 GLU A C 1
ATOM 689 O O . GLU A 1 90 ? -15.655 5.295 24.343 1.00 86.81 90 GLU A O 1
ATOM 694 N N . GLN A 1 91 ? -15.928 4.322 22.351 1.00 84.56 91 GLN A N 1
ATOM 695 C CA . GLN A 1 91 ? -14.548 3.877 22.201 1.00 84.56 91 GLN A CA 1
ATOM 696 C C . GLN A 1 91 ? -13.706 4.919 21.459 1.00 84.56 91 GLN A C 1
ATOM 698 O O . GLN A 1 91 ? -14.167 5.604 20.542 1.00 84.56 91 GLN A O 1
ATOM 703 N N . GLY A 1 92 ? -12.425 5.007 21.824 1.00 81.81 92 GLY A N 1
ATOM 704 C CA . GLY A 1 92 ? -11.460 5.853 21.128 1.00 81.81 92 GLY A CA 1
ATOM 705 C C . GLY A 1 92 ? -11.301 5.471 19.651 1.00 81.81 92 GLY A C 1
ATOM 706 O O . GLY A 1 92 ? -11.370 4.302 19.271 1.00 81.81 92 GLY A O 1
ATOM 707 N N . ILE A 1 93 ? -11.049 6.475 18.804 1.00 77.56 93 ILE A N 1
ATOM 708 C CA . ILE A 1 93 ? -10.795 6.276 17.364 1.00 77.56 93 ILE A CA 1
ATOM 709 C C . ILE A 1 93 ? -9.456 5.549 17.141 1.00 77.56 93 ILE A C 1
ATOM 711 O O . ILE A 1 93 ? -9.315 4.791 16.183 1.00 77.56 93 ILE A O 1
ATOM 715 N N . PHE A 1 94 ? -8.484 5.769 18.030 1.00 82.69 94 PHE A N 1
ATOM 716 C CA . PHE A 1 94 ? -7.160 5.158 17.969 1.00 82.69 94 PHE A CA 1
ATOM 717 C C . PHE A 1 94 ? -7.115 3.827 18.722 1.00 82.69 94 PHE A C 1
ATOM 719 O O . PHE A 1 94 ? -7.593 3.731 19.851 1.00 82.69 94 PHE A O 1
ATOM 726 N N . ASP A 1 95 ? -6.520 2.820 18.087 1.00 86.19 95 ASP A N 1
ATOM 727 C CA . ASP A 1 95 ? -6.452 1.447 18.577 1.00 86.19 95 ASP A CA 1
ATOM 728 C C . ASP A 1 95 ? -5.111 0.835 18.156 1.00 86.19 95 ASP A C 1
ATOM 730 O O . ASP A 1 95 ? -4.951 0.357 17.033 1.00 86.19 95 ASP A O 1
ATOM 734 N N . ALA A 1 96 ? -4.118 0.943 19.042 1.00 88.69 96 ALA A N 1
ATOM 735 C CA . ALA A 1 96 ? -2.745 0.533 18.753 1.00 88.69 96 ALA A CA 1
ATOM 736 C C . ALA A 1 96 ? -2.631 -0.977 18.505 1.00 88.69 96 ALA A C 1
ATOM 738 O O . ALA A 1 96 ? -1.938 -1.383 17.576 1.00 88.69 96 ALA A O 1
ATOM 739 N N . ALA A 1 97 ? -3.357 -1.786 19.285 1.00 91.19 97 ALA A N 1
ATOM 740 C CA . ALA A 1 97 ? -3.382 -3.236 19.117 1.00 91.19 97 ALA A CA 1
ATOM 741 C C . ALA A 1 97 ? -3.921 -3.608 17.732 1.00 91.19 97 ALA A C 1
ATOM 743 O O . ALA A 1 97 ? -3.330 -4.421 17.026 1.00 91.19 97 ALA A O 1
ATOM 744 N N . ARG A 1 98 ? -4.989 -2.932 17.282 1.00 92.69 98 ARG A N 1
ATOM 745 C CA . ARG A 1 98 ? -5.524 -3.180 15.943 1.00 92.69 98 ARG A CA 1
ATOM 746 C C . ARG A 1 98 ? -4.556 -2.787 14.824 1.00 92.69 98 ARG A C 1
ATOM 748 O O . ARG A 1 98 ? -4.558 -3.425 13.774 1.00 92.69 98 ARG A O 1
ATOM 755 N N . GLU A 1 99 ? -3.766 -1.730 14.994 1.00 92.56 99 GLU A N 1
ATOM 756 C CA . GLU A 1 99 ? -2.757 -1.347 13.996 1.00 92.56 99 GLU A CA 1
ATOM 757 C C . GLU A 1 99 ? -1.625 -2.372 13.904 1.00 92.56 99 GLU A C 1
ATOM 759 O O . GLU A 1 99 ? -1.212 -2.710 12.796 1.00 92.56 99 GLU A O 1
ATOM 764 N N . GLU A 1 100 ? -1.186 -2.921 15.036 1.00 92.94 100 GLU A N 1
ATOM 765 C CA . GLU A 1 100 ? -0.193 -3.998 15.083 1.00 92.94 100 GLU A CA 1
ATOM 766 C C . GLU A 1 100 ? -0.685 -5.256 14.352 1.00 92.94 100 GLU A C 1
ATOM 768 O O . GLU A 1 100 ? -0.007 -5.731 13.442 1.00 92.94 100 GLU A O 1
ATOM 773 N N . GLU A 1 101 ? -1.917 -5.705 14.620 1.00 94.25 101 GLU A N 1
ATOM 774 C CA . GLU A 1 101 ? -2.542 -6.834 13.907 1.00 94.25 101 GLU A CA 1
ATOM 775 C C . GLU A 1 101 ? -2.594 -6.624 12.384 1.00 94.25 101 GLU A C 1
ATOM 777 O O . GLU A 1 101 ? -2.469 -7.567 11.599 1.00 94.25 101 GLU A O 1
ATOM 782 N N . ILE A 1 102 ? -2.813 -5.380 11.941 1.00 93.38 102 ILE A N 1
ATOM 783 C CA . ILE A 1 102 ? -2.817 -5.043 10.515 1.00 93.38 102 ILE A CA 1
ATOM 784 C C . ILE A 1 102 ? -1.419 -5.256 9.932 1.00 93.38 102 ILE A C 1
ATOM 786 O O . ILE A 1 102 ? -1.305 -5.892 8.883 1.00 93.38 102 ILE A O 1
ATOM 790 N N . PHE A 1 103 ? -0.368 -4.763 10.592 1.00 93.38 103 PHE A N 1
ATOM 791 C CA . PHE A 1 103 ? 1.008 -4.929 10.119 1.00 93.38 103 PHE A CA 1
ATOM 792 C C . PHE A 1 103 ? 1.451 -6.393 10.116 1.00 93.38 103 PHE A C 1
ATOM 794 O O . PHE A 1 103 ? 2.030 -6.836 9.124 1.00 93.38 103 PHE A O 1
ATOM 801 N N . GLU A 1 104 ? 1.114 -7.160 11.154 1.00 93.31 104 GLU A N 1
ATOM 802 C CA . GLU A 1 104 ? 1.369 -8.604 11.197 1.00 93.31 104 GLU A CA 1
ATOM 803 C C . GLU A 1 104 ? 0.690 -9.329 10.032 1.00 93.31 104 GLU A C 1
ATOM 805 O O . GLU A 1 104 ? 1.316 -10.137 9.343 1.0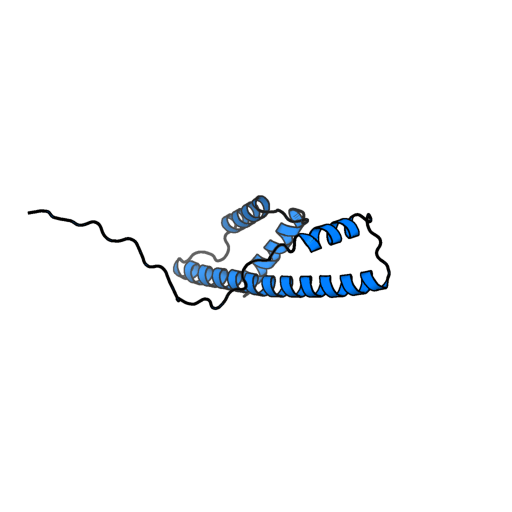0 93.31 104 GLU A O 1
ATOM 810 N N . HIS A 1 105 ? -0.575 -8.998 9.758 1.00 92.06 105 HIS A N 1
ATOM 811 C CA . HIS A 1 105 ? -1.308 -9.585 8.644 1.00 92.06 105 HIS A CA 1
ATOM 812 C C . HIS A 1 105 ? -0.645 -9.277 7.297 1.00 92.06 105 HIS A C 1
ATOM 814 O O . HIS A 1 105 ? -0.445 -10.186 6.494 1.00 92.06 105 HIS A O 1
ATOM 820 N N . ILE A 1 106 ? -0.275 -8.016 7.052 1.00 91.19 106 ILE A N 1
ATOM 821 C CA . ILE A 1 106 ? 0.369 -7.591 5.798 1.00 91.19 106 ILE A CA 1
ATOM 822 C C . ILE A 1 106 ? 1.722 -8.275 5.621 1.00 91.19 106 ILE A C 1
ATOM 824 O O . ILE A 1 106 ? 2.029 -8.742 4.525 1.00 91.19 106 ILE A O 1
ATOM 828 N N . ALA A 1 107 ? 2.515 -8.361 6.690 1.00 89.19 107 ALA A N 1
ATOM 829 C CA . ALA A 1 107 ? 3.794 -9.057 6.671 1.00 89.19 107 ALA A CA 1
ATOM 830 C C . ALA A 1 107 ? 3.614 -10.547 6.347 1.00 89.19 107 ALA A C 1
ATOM 832 O O . ALA A 1 107 ? 4.359 -11.087 5.531 1.00 89.19 107 ALA A O 1
ATOM 833 N N . ALA A 1 108 ? 2.594 -11.194 6.920 1.00 89.62 108 ALA A N 1
ATOM 834 C CA . ALA A 1 108 ? 2.307 -12.608 6.691 1.00 89.62 108 ALA A CA 1
ATOM 835 C C . ALA A 1 108 ? 1.848 -12.918 5.256 1.00 89.62 108 ALA A C 1
ATOM 837 O O . ALA A 1 108 ? 2.143 -13.994 4.739 1.00 89.62 108 ALA A O 1
ATOM 838 N N . VAL A 1 109 ? 1.131 -11.998 4.601 1.00 89.00 109 VAL A N 1
ATOM 839 C CA . VAL A 1 109 ? 0.639 -12.194 3.223 1.00 89.00 109 VAL A CA 1
ATOM 840 C C . VAL A 1 109 ? 1.571 -11.627 2.149 1.00 89.00 109 VAL A C 1
ATOM 842 O O . VAL A 1 109 ? 1.276 -11.769 0.957 1.00 89.00 109 VAL A O 1
ATOM 845 N N . ASN A 1 110 ? 2.676 -10.977 2.533 1.00 85.19 110 ASN A N 1
ATOM 846 C CA . ASN A 1 110 ? 3.577 -10.320 1.593 1.00 85.19 110 ASN A CA 1
ATOM 847 C C . ASN A 1 110 ? 4.216 -11.330 0.623 1.00 85.19 110 ASN A C 1
ATOM 849 O O . ASN A 1 110 ? 5.113 -12.082 0.987 1.00 85.19 110 ASN A O 1
ATOM 853 N N . ASN A 1 111 ? 3.784 -11.284 -0.637 1.00 79.62 111 ASN A N 1
ATOM 854 C CA . ASN A 1 111 ? 4.384 -12.002 -1.765 1.00 79.62 111 ASN A CA 1
ATOM 855 C C . ASN A 1 111 ? 4.873 -11.023 -2.847 1.00 79.62 111 ASN A C 1
ATOM 857 O O . ASN A 1 111 ? 4.847 -11.329 -4.039 1.00 79.62 111 ASN A O 1
ATOM 861 N N . THR A 1 112 ? 5.234 -9.805 -2.442 1.00 80.75 112 THR A N 1
ATOM 862 C CA . THR A 1 112 ? 5.621 -8.717 -3.344 1.00 80.75 112 THR A CA 1
ATOM 863 C C . THR A 1 112 ? 7.126 -8.442 -3.264 1.00 80.75 112 THR A C 1
ATOM 865 O O . THR A 1 112 ? 7.762 -8.818 -2.281 1.00 80.75 112 THR A O 1
ATOM 868 N N . PRO A 1 113 ? 7.713 -7.750 -4.257 1.00 85.38 113 PRO A N 1
ATOM 869 C CA . PRO A 1 113 ? 9.115 -7.328 -4.210 1.00 85.38 113 PRO A CA 1
ATOM 870 C C . PRO A 1 113 ? 9.417 -6.246 -3.162 1.00 85.38 113 PRO A C 1
ATOM 872 O O . PRO A 1 113 ? 10.571 -5.844 -3.035 1.00 85.38 113 PRO A O 1
ATOM 875 N N . PHE A 1 114 ? 8.402 -5.734 -2.458 1.00 88.06 114 PHE A N 1
ATOM 876 C CA . PHE A 1 114 ? 8.601 -4.752 -1.402 1.00 88.06 114 PHE A CA 1
ATOM 877 C C . PHE A 1 114 ? 9.156 -5.416 -0.145 1.00 88.06 114 PHE A C 1
ATOM 879 O O . PHE A 1 114 ? 8.671 -6.464 0.299 1.00 88.06 114 PHE A O 1
ATOM 886 N N . ASP A 1 115 ? 10.141 -4.762 0.465 1.00 88.88 115 ASP A N 1
ATOM 887 C CA . ASP A 1 115 ? 10.593 -5.149 1.793 1.00 88.88 115 ASP A CA 1
ATOM 888 C C . ASP A 1 115 ? 9.536 -4.810 2.864 1.00 88.88 115 ASP A C 1
ATOM 890 O O . ASP A 1 115 ? 8.580 -4.056 2.640 1.00 88.88 115 ASP A O 1
ATOM 894 N N . ALA A 1 116 ? 9.700 -5.388 4.055 1.00 85.75 116 ALA A N 1
ATOM 895 C CA . ALA A 1 116 ? 8.750 -5.205 5.149 1.00 85.75 116 ALA A CA 1
ATOM 896 C C . ALA A 1 116 ? 8.594 -3.730 5.559 1.00 85.75 116 ALA A C 1
ATOM 898 O O . ALA A 1 116 ? 7.481 -3.283 5.828 1.00 85.75 116 ALA A O 1
ATOM 899 N N . THR A 1 117 ? 9.684 -2.956 5.552 1.00 89.12 117 THR A N 1
ATOM 900 C CA . THR A 1 117 ? 9.670 -1.543 5.961 1.00 89.12 117 THR A CA 1
ATOM 901 C C . THR A 1 117 ? 8.956 -0.656 4.942 1.00 89.12 117 THR A C 1
ATOM 903 O O . THR A 1 117 ? 8.236 0.273 5.315 1.00 89.12 117 THR A O 1
ATOM 906 N N . GLN A 1 118 ? 9.093 -0.969 3.653 1.00 91.94 118 GLN A N 1
ATOM 907 C CA . GLN A 1 118 ? 8.395 -0.299 2.562 1.00 91.94 118 GLN A CA 1
ATOM 908 C C . GLN A 1 118 ? 6.889 -0.540 2.657 1.00 91.94 118 GLN A C 1
ATOM 910 O O . GLN A 1 118 ? 6.116 0.419 2.615 1.00 91.94 118 GLN A O 1
ATOM 915 N N . LEU A 1 119 ? 6.465 -1.794 2.849 1.00 91.06 119 LEU A N 1
ATOM 916 C CA . LEU A 1 119 ? 5.047 -2.107 3.030 1.00 91.06 119 LEU A CA 1
ATOM 917 C C . LEU A 1 119 ? 4.474 -1.463 4.285 1.00 91.06 119 LEU A C 1
ATOM 919 O O . LEU A 1 119 ? 3.399 -0.868 4.229 1.00 91.06 119 LEU A O 1
ATOM 923 N N . GLU A 1 120 ? 5.194 -1.524 5.400 1.00 91.38 120 GLU A N 1
ATOM 924 C CA . GLU A 1 120 ? 4.768 -0.881 6.637 1.00 91.38 120 GLU A CA 1
ATOM 925 C C . GLU A 1 120 ? 4.568 0.629 6.435 1.00 91.38 120 GLU A C 1
ATOM 927 O O . GLU A 1 120 ? 3.547 1.180 6.848 1.00 91.38 120 GLU A O 1
ATOM 932 N N . SER A 1 121 ? 5.489 1.297 5.732 1.00 94.62 121 SER A N 1
ATOM 933 C CA . SER A 1 121 ? 5.384 2.722 5.396 1.00 94.62 121 SER A CA 1
ATOM 934 C C . SER A 1 121 ? 4.144 3.035 4.550 1.00 94.62 121 SER A C 1
ATOM 936 O O . SER A 1 121 ? 3.382 3.954 4.872 1.00 94.62 121 SER A O 1
ATOM 938 N N . ILE A 1 122 ? 3.882 2.231 3.513 1.00 94.94 122 ILE A N 1
ATOM 939 C CA . ILE A 1 122 ? 2.693 2.373 2.660 1.00 94.94 122 ILE A CA 1
ATOM 940 C C . ILE A 1 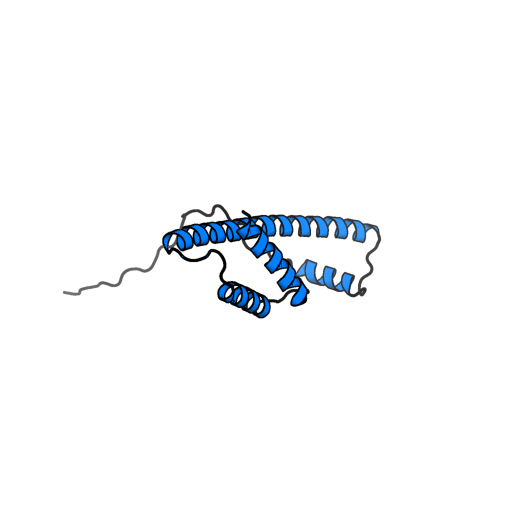122 ? 1.420 2.230 3.500 1.00 94.94 122 ILE A C 1
ATOM 942 O O . ILE A 1 122 ? 0.530 3.081 3.448 1.00 94.94 122 ILE A O 1
ATOM 946 N N . PHE A 1 123 ? 1.329 1.192 4.329 1.00 94.50 123 PHE A N 1
ATOM 947 C CA . PHE A 1 123 ? 0.131 0.952 5.127 1.00 94.50 123 PHE A CA 1
ATOM 948 C C . PHE A 1 123 ? -0.053 1.955 6.265 1.00 94.50 123 PHE A C 1
ATOM 950 O O . PHE A 1 123 ? -1.193 2.321 6.558 1.00 94.50 123 PHE A O 1
ATOM 957 N N . LYS A 1 124 ? 1.029 2.486 6.843 1.00 94.81 124 LYS A N 1
ATOM 958 C CA . LYS A 1 124 ? 0.973 3.641 7.751 1.00 94.81 124 LYS A CA 1
ATOM 959 C C . LYS A 1 124 ? 0.352 4.855 7.066 1.00 94.81 124 LYS A C 1
ATOM 961 O O . LYS A 1 124 ? -0.519 5.498 7.653 1.00 94.81 124 LYS A O 1
ATOM 966 N N . ALA A 1 125 ? 0.744 5.147 5.826 1.00 95.75 125 ALA A N 1
ATOM 967 C CA . ALA A 1 125 ? 0.162 6.243 5.056 1.00 95.75 125 ALA A CA 1
ATOM 968 C C . ALA A 1 125 ? -1.334 6.014 4.775 1.00 95.75 125 ALA A C 1
ATOM 970 O O . ALA A 1 125 ? -2.141 6.917 4.988 1.00 95.75 125 ALA A O 1
ATOM 971 N N . ILE A 1 126 ? -1.723 4.792 4.395 1.00 95.44 126 ILE A N 1
ATOM 972 C CA . ILE A 1 126 ? -3.130 4.425 4.168 1.00 95.44 126 ILE A CA 1
ATOM 973 C C . ILE A 1 126 ? -3.957 4.576 5.456 1.00 95.44 126 ILE A C 1
ATOM 975 O O . ILE A 1 126 ? -5.053 5.144 5.434 1.00 95.44 126 ILE A O 1
ATOM 979 N N . LEU A 1 127 ? -3.451 4.077 6.589 1.00 92.56 127 LEU A N 1
ATOM 980 C CA . LEU A 1 127 ? -4.106 4.197 7.895 1.00 92.56 127 LEU A CA 1
ATOM 981 C C . LEU A 1 127 ? -4.266 5.656 8.309 1.00 92.56 127 LEU A C 1
ATOM 983 O O . LEU A 1 127 ? -5.334 6.039 8.781 1.00 92.56 127 LEU A O 1
ATOM 987 N N . ARG A 1 128 ? -3.228 6.470 8.110 1.00 92.94 128 ARG A N 1
ATOM 988 C CA . ARG A 1 128 ? -3.272 7.906 8.379 1.00 92.94 128 ARG A CA 1
ATOM 989 C C . ARG A 1 128 ? -4.334 8.603 7.529 1.00 92.94 128 ARG A C 1
ATOM 991 O O . ARG A 1 128 ? -5.206 9.251 8.096 1.00 92.94 128 ARG A O 1
ATOM 998 N N . ALA A 1 129 ? -4.315 8.406 6.212 1.00 93.44 129 ALA A N 1
ATOM 999 C CA . ALA A 1 129 ? -5.294 9.004 5.306 1.00 93.44 129 ALA A CA 1
ATOM 1000 C C . ALA A 1 129 ? -6.735 8.607 5.674 1.00 93.44 129 ALA A C 1
ATOM 1002 O O . ALA A 1 129 ? -7.625 9.448 5.695 1.00 93.44 129 ALA A O 1
ATOM 1003 N N . SER A 1 130 ? -6.953 7.346 6.062 1.00 91.12 130 SER A N 1
ATOM 1004 C CA . SER A 1 130 ? -8.279 6.854 6.476 1.00 91.12 130 SER A CA 1
ATOM 1005 C C . SER A 1 130 ? -8.799 7.507 7.767 1.00 91.12 130 SER A C 1
ATOM 1007 O O . SER A 1 130 ? -10.005 7.523 7.993 1.00 91.12 130 SER A O 1
ATOM 1009 N N . LYS A 1 131 ? -7.911 8.007 8.638 1.00 86.69 131 LYS A N 1
ATOM 1010 C CA . LYS A 1 131 ? -8.281 8.721 9.876 1.00 86.69 131 LYS A CA 1
ATOM 1011 C C . LYS A 1 131 ? -8.607 10.196 9.623 1.00 86.69 131 LYS A C 1
ATOM 1013 O O . LYS A 1 131 ? -9.349 10.787 10.404 1.00 86.69 131 LYS A O 1
ATOM 1018 N N . GLU A 1 132 ? -8.001 10.777 8.588 1.00 86.94 132 GLU A N 1
ATOM 1019 C CA . GLU A 1 132 ? -8.145 12.186 8.198 1.00 86.94 132 GLU A CA 1
ATO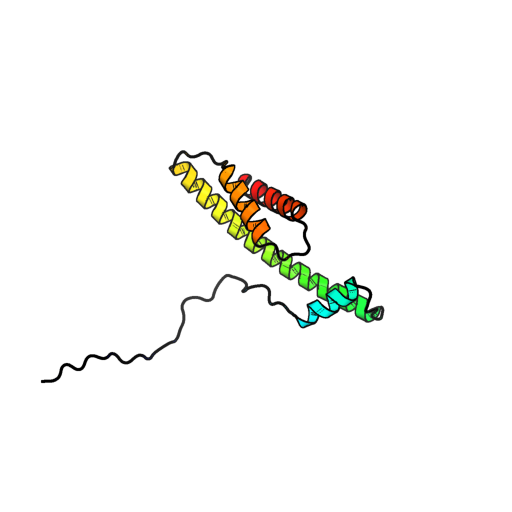M 1020 C C . GLU A 1 132 ? -9.347 12.428 7.262 1.00 86.94 132 GLU A C 1
ATOM 1022 O O . GLU A 1 132 ? -9.777 13.572 7.128 1.00 86.94 132 GLU A O 1
ATOM 1027 N N . ALA A 1 133 ? -9.887 11.365 6.652 1.00 83.62 133 ALA A N 1
ATOM 1028 C CA . ALA A 1 133 ? -11.118 11.370 5.857 1.00 83.62 133 ALA A CA 1
ATOM 1029 C C . ALA A 1 133 ? -12.383 11.622 6.701 1.00 83.62 133 ALA A C 1
ATOM 1031 O O . ALA A 1 133 ? -13.293 12.295 6.167 1.00 83.62 133 ALA A O 1
#

Nearest PDB structures (foldseek):
  2d8d-assembly1_A  TM=9.727E-01  e=1.658E-04  Thermus thermophilus HB8
  5gmu-assembly2_B  TM=9.848E-01  e=3.707E-04  Bacillus subtilis subsp. subtilis str. 168
  2d8e-assembly1_A-2  TM=9.837E-01  e=3.467E-04  Thermus thermophilus HB8
  5j6f-assembly1_A-2  TM=9.754E-01  e=3.964E-04  Geobacillus sp. GHH01
  5j6f-assembly1_B-2  TM=9.142E-01  e=2.651E-04  Geobacillus sp. GHH01

Foldseek 3Di:
DDDDDDDDDDDDDDDDDPDDDPDDDDPPVVVVVVVVCVVVVVDDDDPVVVVVNVVVVVVVVVVVVVNVVVVLVVVLVVLVVVVVVCVVVVHDSDDVVVLVVVLVVCVVPDPDPDDSVRVNVVVVVSVVVSVVD